Protein AF-A0A7V9ZIJ3-F1 (afdb_monomer_lite)

pLDDT: mean 75.06, std 16.09, range [41.12, 95.44]

Foldseek 3Di:
DDLVLLVLLLVLLVQLLVCCVPVNQPLDDVQQWDDCDPVNVVQAATHTPDPNNVCNQSLNSLVVSCVVVVHDPSSSVLNQCLLCVQDPDNHSRNCRDSPNGSVNSSVSSVSSSVVSVVVNVVVVVVVVVD

Sequence (130 aa):
MHRRTAERAIEVLINVEYDLQYNGRPRKRPSDWKRPSAANRAGDPVQPNSPAASSFNLPTLIARNTQKFGYGGVIRKAAADAILNQSWTPDLWELDTYECDTRNLRRYCRRAMKHLQKQLDNAELRSIAI

Radius of gyration: 15.73 Å; chains: 1; bounding box: 38×26×50 Å

Secondary structure (DSSP, 8-state):
--HHHHHHHHHHHHHHHHHHHHT------GGGB----SGGGGT----BSSHHHHTT-HHHHHHHHHHHTT--HHHHHHHHHHHHTTSSSS-TTGGGSTTS-HHHHHHHHHHHHHHHHHHHHHHHHHHH--

Structure (mmCIF, N/CA/C/O backbone):
data_AF-A0A7V9ZIJ3-F1
#
_entry.id   AF-A0A7V9ZIJ3-F1
#
loop_
_atom_site.group_PDB
_atom_site.id
_atom_site.type_symbol
_atom_site.label_atom_id
_atom_site.label_alt_id
_atom_site.label_comp_id
_atom_site.label_asym_id
_atom_site.label_entity_id
_atom_site.label_seq_id
_atom_site.pdbx_PDB_ins_code
_atom_site.Cartn_x
_atom_site.Cartn_y
_atom_site.Cartn_z
_atom_site.occupancy
_atom_site.B_iso_or_equiv
_atom_site.auth_seq_id
_atom_site.auth_comp_id
_atom_site.auth_asym_id
_atom_site.auth_atom_id
_atom_site.pdbx_PDB_model_num
ATOM 1 N N . MET A 1 1 ? -15.178 0.062 7.995 1.00 74.31 1 MET A N 1
ATOM 2 C CA . MET A 1 1 ? -13.980 -0.809 8.057 1.00 74.31 1 MET A CA 1
ATOM 3 C C . MET A 1 1 ? -13.703 -1.145 9.518 1.00 74.31 1 MET A C 1
ATOM 5 O O . MET A 1 1 ? -13.846 -0.257 10.345 1.00 74.31 1 MET A O 1
ATOM 9 N N . HIS A 1 2 ? -13.352 -2.395 9.846 1.00 85.19 2 HIS A N 1
ATOM 10 C CA . HIS A 1 2 ? -13.004 -2.784 11.222 1.00 85.19 2 HIS A CA 1
ATOM 11 C C . HIS A 1 2 ? -11.641 -2.223 11.648 1.00 85.19 2 HIS A C 1
ATOM 13 O O . HIS A 1 2 ? -10.715 -2.179 10.839 1.00 85.19 2 HIS A O 1
ATOM 19 N N . ARG A 1 3 ? -11.494 -1.888 12.938 1.00 87.44 3 ARG A N 1
ATOM 20 C CA . ARG A 1 3 ? -10.250 -1.378 13.546 1.00 87.44 3 ARG A CA 1
ATOM 21 C C . ARG A 1 3 ? -9.017 -2.214 13.171 1.00 87.44 3 ARG A C 1
ATOM 23 O O . ARG A 1 3 ? -8.086 -1.707 12.555 1.00 87.44 3 ARG A O 1
ATOM 30 N N . ARG A 1 4 ? -9.085 -3.528 13.414 1.00 90.12 4 ARG A N 1
ATOM 31 C CA . ARG A 1 4 ? -8.013 -4.494 13.105 1.00 90.12 4 ARG A CA 1
ATOM 32 C C . ARG A 1 4 ? -7.625 -4.512 11.622 1.00 90.12 4 ARG A C 1
ATOM 34 O O . ARG A 1 4 ? -6.485 -4.817 11.285 1.00 90.12 4 ARG A O 1
ATOM 41 N N . THR A 1 5 ? -8.566 -4.216 10.723 1.00 92.94 5 THR A N 1
ATOM 42 C CA . THR A 1 5 ? -8.290 -4.116 9.285 1.00 92.94 5 THR A CA 1
ATOM 43 C C . THR A 1 5 ? -7.456 -2.880 8.974 1.00 92.94 5 THR A C 1
ATOM 45 O O . THR A 1 5 ? -6.487 -2.986 8.230 1.00 92.94 5 THR A O 1
ATOM 48 N N . ALA A 1 6 ? -7.806 -1.733 9.560 1.00 91.25 6 ALA A N 1
ATOM 49 C CA . ALA A 1 6 ? -7.085 -0.483 9.355 1.00 91.25 6 ALA A CA 1
ATOM 50 C C . ALA A 1 6 ? -5.667 -0.535 9.949 1.00 91.25 6 ALA A C 1
ATOM 52 O O . ALA A 1 6 ? -4.720 -0.177 9.259 1.00 91.25 6 ALA A O 1
ATOM 53 N N . GLU A 1 7 ? -5.499 -1.065 11.165 1.00 93.69 7 GLU A N 1
ATOM 54 C CA . GLU A 1 7 ? -4.181 -1.232 11.806 1.00 93.69 7 GLU A CA 1
ATOM 55 C C . GLU A 1 7 ? -3.240 -2.100 10.958 1.00 93.69 7 GLU A C 1
ATOM 57 O O . GLU A 1 7 ? -2.117 -1.708 10.646 1.00 93.69 7 GLU A O 1
ATOM 62 N N . ARG A 1 8 ? -3.727 -3.256 10.494 1.00 95.06 8 ARG A N 1
ATOM 63 C CA . ARG A 1 8 ? -2.945 -4.156 9.633 1.00 95.06 8 ARG A CA 1
ATOM 64 C C . ARG A 1 8 ? -2.663 -3.559 8.258 1.00 95.06 8 ARG A C 1
ATOM 66 O O . ARG A 1 8 ? -1.605 -3.806 7.688 1.00 95.06 8 ARG A O 1
ATOM 73 N N . ALA A 1 9 ? -3.593 -2.777 7.709 1.00 94.19 9 ALA A N 1
ATOM 74 C CA . ALA A 1 9 ? -3.364 -2.061 6.459 1.00 94.19 9 ALA A CA 1
ATOM 75 C C . ALA A 1 9 ? -2.271 -0.992 6.623 1.00 94.19 9 ALA A C 1
ATOM 77 O O . ALA A 1 9 ? -1.418 -0.865 5.747 1.00 94.19 9 ALA A O 1
ATOM 78 N N . ILE A 1 10 ? -2.244 -0.275 7.753 1.00 95.44 10 ILE A N 1
ATOM 79 C CA . ILE A 1 10 ? -1.167 0.667 8.089 1.00 95.44 10 ILE A CA 1
ATOM 80 C C . ILE A 1 10 ? 0.175 -0.067 8.172 1.00 95.44 10 ILE A C 1
ATOM 82 O O . ILE A 1 10 ? 1.134 0.374 7.548 1.00 95.44 10 ILE A O 1
ATOM 86 N N . GLU A 1 11 ? 0.247 -1.206 8.861 1.00 95.44 11 GLU A N 1
ATOM 87 C CA . GLU A 1 11 ? 1.483 -1.994 8.969 1.00 95.44 11 GLU A CA 1
ATOM 88 C C . GLU A 1 11 ? 2.023 -2.433 7.597 1.00 95.44 11 GLU A C 1
ATOM 90 O O . GLU A 1 11 ? 3.222 -2.318 7.321 1.00 95.44 11 GLU A O 1
ATOM 95 N N . VAL A 1 12 ? 1.136 -2.863 6.693 1.00 95.12 12 VAL A N 1
ATOM 96 C CA . VAL A 1 12 ? 1.501 -3.157 5.300 1.00 95.12 12 VAL A CA 1
ATOM 97 C C . VAL A 1 12 ? 2.071 -1.913 4.616 1.00 95.12 12 VAL A C 1
ATOM 99 O O . VAL A 1 12 ? 3.123 -1.997 3.985 1.00 95.12 12 VAL A O 1
ATOM 102 N N . LEU A 1 13 ? 1.417 -0.756 4.752 1.00 94.12 13 LEU A N 1
ATOM 103 C CA . LEU A 1 13 ? 1.849 0.494 4.120 1.00 94.12 13 LEU A CA 1
ATOM 104 C C . LEU A 1 13 ? 3.179 1.023 4.677 1.00 94.12 13 LEU A C 1
ATOM 106 O O . LEU A 1 13 ? 3.965 1.572 3.905 1.00 94.12 13 LEU A O 1
ATOM 110 N N . ILE A 1 14 ? 3.463 0.817 5.968 1.00 94.38 14 ILE A N 1
ATOM 111 C CA . ILE A 1 14 ? 4.763 1.124 6.587 1.00 94.38 14 ILE A CA 1
ATOM 112 C C . ILE A 1 14 ? 5.865 0.309 5.908 1.00 94.38 14 ILE A C 1
ATOM 114 O O . ILE A 1 14 ? 6.877 0.865 5.487 1.00 94.38 14 ILE A O 1
ATOM 118 N N . ASN A 1 15 ? 5.657 -0.999 5.740 1.00 91.31 15 ASN A N 1
ATOM 119 C CA . ASN A 1 15 ? 6.657 -1.862 5.112 1.00 91.31 15 ASN A CA 1
ATO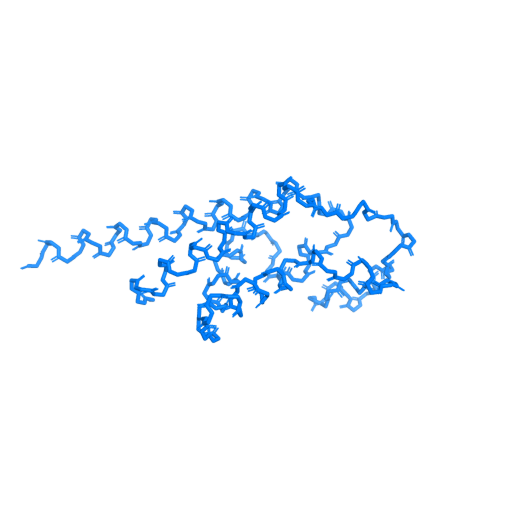M 120 C C . ASN A 1 15 ? 6.835 -1.559 3.620 1.00 91.31 15 ASN A C 1
ATOM 122 O O . ASN A 1 15 ? 7.954 -1.581 3.118 1.00 91.31 15 ASN A O 1
ATOM 126 N N . VAL A 1 16 ? 5.756 -1.208 2.916 1.00 90.19 16 VAL A N 1
ATOM 127 C CA . VAL A 1 16 ? 5.842 -0.743 1.525 1.00 90.19 16 VAL A CA 1
ATOM 128 C C . VAL A 1 16 ? 6.634 0.565 1.431 1.00 90.19 16 VAL A C 1
ATOM 130 O O . VAL A 1 16 ? 7.454 0.719 0.529 1.00 90.19 16 VAL A O 1
ATOM 133 N N . GLU A 1 17 ? 6.428 1.513 2.349 1.00 89.25 17 GLU A N 1
ATOM 134 C CA . GLU A 1 17 ? 7.194 2.766 2.386 1.00 89.25 17 GLU A CA 1
ATOM 135 C C . GLU A 1 17 ? 8.677 2.523 2.684 1.00 89.25 17 GLU A C 1
ATOM 137 O O . GLU A 1 17 ? 9.524 3.104 2.001 1.00 89.25 17 GLU A O 1
ATOM 142 N N . TYR A 1 18 ? 8.975 1.613 3.616 1.00 87.50 18 TYR A N 1
ATOM 143 C CA . TYR A 1 18 ? 10.330 1.156 3.915 1.00 87.50 18 TYR A CA 1
ATOM 144 C C . TYR A 1 18 ? 10.989 0.531 2.678 1.00 87.50 18 TYR A C 1
ATOM 146 O O . TYR A 1 18 ? 12.083 0.933 2.282 1.00 87.50 18 TYR A O 1
ATOM 154 N N . ASP A 1 19 ? 10.301 -0.393 2.006 1.00 83.31 19 ASP A N 1
ATOM 155 C CA . ASP A 1 19 ? 10.788 -1.021 0.778 1.00 83.31 19 ASP A CA 1
ATOM 156 C C . ASP A 1 19 ? 11.110 0.027 -0.295 1.00 83.31 19 ASP A C 1
ATOM 158 O O . ASP A 1 19 ? 12.188 0.004 -0.887 1.00 83.31 19 ASP A O 1
ATOM 162 N N . LEU A 1 20 ? 10.220 1.001 -0.497 1.00 80.69 20 LEU A N 1
ATOM 163 C CA . LEU A 1 20 ? 10.439 2.103 -1.435 1.00 80.69 20 LEU A CA 1
ATOM 164 C C . LEU A 1 20 ? 11.588 3.030 -1.009 1.00 80.69 20 LEU A C 1
ATOM 166 O O . LEU A 1 20 ? 12.225 3.636 -1.866 1.00 80.69 20 LEU A O 1
ATOM 170 N N . GLN A 1 21 ? 11.847 3.193 0.288 1.00 80.38 21 GLN A N 1
ATOM 171 C CA . GLN A 1 21 ? 12.927 4.039 0.792 1.00 80.38 21 GLN A CA 1
ATOM 172 C C . GLN A 1 21 ? 14.302 3.398 0.601 1.00 80.38 21 GLN A C 1
ATOM 174 O O . GLN A 1 21 ? 15.213 4.072 0.125 1.00 80.38 21 GLN A O 1
ATOM 179 N N . TYR A 1 22 ? 14.454 2.141 1.018 1.00 75.25 22 TYR A N 1
ATOM 180 C CA . TYR A 1 22 ? 15.764 1.499 1.152 1.00 75.25 22 TYR A CA 1
ATOM 181 C C . TYR A 1 22 ? 16.141 0.669 -0.065 1.00 75.25 22 TYR A C 1
ATOM 183 O O . TYR A 1 22 ? 17.290 0.690 -0.494 1.00 75.25 22 TYR A O 1
ATOM 191 N N . ASN A 1 23 ? 15.163 -0.013 -0.654 1.00 68.94 23 ASN A N 1
ATOM 192 C CA . ASN A 1 23 ? 15.378 -0.801 -1.862 1.00 68.94 23 ASN A CA 1
ATOM 193 C C . ASN A 1 23 ? 15.076 0.024 -3.122 1.00 68.94 23 ASN A C 1
ATOM 195 O O . ASN A 1 23 ? 15.436 -0.364 -4.234 1.00 68.94 23 ASN A O 1
ATOM 199 N N . GLY A 1 24 ? 14.460 1.198 -2.938 1.00 59.06 24 GLY A N 1
ATOM 200 C CA . GLY A 1 24 ? 14.137 2.111 -4.014 1.00 59.06 24 GLY A CA 1
ATOM 201 C C . GLY A 1 24 ? 13.157 1.497 -5.003 1.00 59.06 24 GLY A C 1
ATOM 202 O O . GLY A 1 24 ? 12.502 0.485 -4.769 1.00 59.06 24 GLY A O 1
ATOM 203 N N . ARG A 1 25 ? 13.086 2.133 -6.162 1.00 62.31 25 ARG A N 1
ATOM 204 C CA . ARG A 1 25 ? 12.587 1.514 -7.380 1.00 62.31 25 ARG A CA 1
ATOM 205 C C . ARG A 1 25 ? 13.772 1.486 -8.341 1.00 62.31 25 ARG A C 1
ATOM 207 O O . ARG A 1 25 ? 14.484 2.495 -8.388 1.00 62.31 25 ARG A O 1
ATOM 214 N N . PRO A 1 26 ? 14.014 0.406 -9.104 1.00 55.25 26 PRO A N 1
ATOM 215 C CA . PRO A 1 26 ? 14.980 0.467 -10.193 1.00 55.25 26 PRO A CA 1
ATOM 216 C C . PRO A 1 26 ? 14.643 1.690 -11.052 1.00 55.25 26 PRO A C 1
ATOM 218 O O . PRO A 1 26 ? 13.464 1.904 -11.355 1.00 55.25 26 PRO A O 1
ATOM 221 N N . ARG A 1 27 ? 15.636 2.533 -11.388 1.00 50.41 27 ARG A N 1
ATOM 222 C CA . ARG A 1 27 ? 15.414 3.698 -12.264 1.00 50.41 27 ARG A CA 1
ATOM 223 C C . ARG A 1 27 ? 14.679 3.205 -13.503 1.00 50.41 27 ARG A C 1
ATOM 225 O O . ARG A 1 27 ? 15.240 2.434 -14.273 1.00 50.41 27 ARG A O 1
ATOM 232 N N . LYS A 1 28 ? 13.436 3.647 -13.682 1.00 53.22 28 LYS A N 1
ATOM 233 C CA . LYS A 1 28 ? 12.642 3.290 -14.848 1.00 53.22 28 LYS A CA 1
ATOM 234 C C . LYS A 1 28 ? 13.234 3.984 -16.060 1.00 53.22 28 LYS A C 1
ATOM 236 O O . LYS A 1 28 ? 12.973 5.163 -16.288 1.00 53.22 28 LYS A O 1
ATOM 241 N N . ARG A 1 29 ? 14.066 3.284 -16.824 1.00 53.16 29 ARG A N 1
ATOM 242 C CA . ARG A 1 29 ? 14.425 3.770 -18.153 1.00 53.16 29 ARG A CA 1
ATOM 243 C C . ARG A 1 29 ? 13.212 3.553 -19.052 1.00 53.16 29 ARG A C 1
ATOM 245 O O . ARG A 1 29 ? 12.560 2.517 -18.919 1.00 53.16 29 ARG A O 1
ATOM 252 N N . PRO A 1 30 ? 12.911 4.463 -19.989 1.00 58.91 30 PRO A N 1
ATOM 253 C CA . PRO A 1 30 ? 11.845 4.242 -20.964 1.00 58.91 30 PRO A CA 1
ATOM 254 C C . PRO A 1 30 ? 11.970 2.909 -21.726 1.00 58.91 30 PRO A C 1
ATOM 256 O O . PRO A 1 30 ? 10.973 2.390 -22.205 1.00 58.91 30 PRO A O 1
ATOM 259 N N . SER A 1 31 ? 13.178 2.338 -21.815 1.00 63.12 31 SER A N 1
ATOM 260 C CA . SER A 1 31 ? 13.457 1.021 -22.402 1.00 63.12 31 SER A CA 1
ATOM 261 C C . SER A 1 31 ? 13.002 -0.170 -21.557 1.00 63.12 31 SER A C 1
ATOM 263 O O . SER A 1 31 ? 12.785 -1.247 -22.102 1.00 63.12 31 SER A O 1
ATOM 265 N N . ASP A 1 32 ? 12.856 -0.007 -20.242 1.00 59.97 32 ASP A N 1
ATOM 266 C CA . ASP A 1 32 ? 12.585 -1.113 -19.311 1.00 59.97 32 ASP A CA 1
ATOM 267 C C . ASP A 1 32 ? 11.079 -1.326 -19.093 1.00 59.97 32 ASP A C 1
ATOM 269 O O . ASP A 1 32 ? 10.670 -2.242 -18.380 1.00 59.97 32 ASP A O 1
ATOM 273 N N . TRP A 1 33 ? 10.248 -0.482 -19.711 1.00 58.47 33 TRP A N 1
ATOM 274 C CA . TRP A 1 33 ? 8.797 -0.434 -19.557 1.00 58.47 33 TRP A CA 1
ATOM 275 C C . TRP A 1 33 ? 8.148 -0.295 -20.930 1.00 58.47 33 TRP A C 1
ATOM 277 O O . TRP A 1 33 ? 8.630 0.457 -21.779 1.00 58.47 33 TRP A O 1
ATOM 287 N N . LYS A 1 34 ? 7.050 -1.013 -21.174 1.00 60.62 34 LYS A N 1
ATOM 288 C CA . LYS A 1 34 ? 6.267 -0.811 -22.396 1.00 60.62 34 LYS A CA 1
ATOM 289 C C . LYS A 1 34 ? 5.805 0.644 -22.428 1.00 60.62 34 LYS A C 1
ATOM 291 O O . LYS A 1 34 ? 5.437 1.204 -21.398 1.00 60.62 34 LYS A O 1
ATOM 296 N N . ARG A 1 35 ? 5.828 1.288 -23.597 1.00 57.50 35 ARG A N 1
ATOM 297 C CA . ARG A 1 35 ? 5.233 2.626 -23.710 1.00 57.50 35 ARG A CA 1
ATOM 298 C C . ARG A 1 35 ? 3.757 2.545 -23.303 1.00 57.50 35 ARG A C 1
ATOM 300 O O . ARG A 1 35 ? 3.113 1.556 -23.661 1.00 57.50 35 ARG A O 1
ATOM 307 N N . PRO A 1 36 ? 3.216 3.549 -22.588 1.00 54.47 36 PRO A N 1
ATOM 308 C CA . PRO A 1 36 ? 1.791 3.595 -22.293 1.00 54.47 36 PRO A CA 1
ATOM 309 C C . PRO A 1 36 ? 1.019 3.524 -23.612 1.00 54.47 36 PRO A C 1
ATOM 311 O O . PRO A 1 36 ? 1.132 4.419 -24.451 1.00 54.47 36 PRO A O 1
ATOM 314 N N . SER A 1 37 ? 0.300 2.426 -23.836 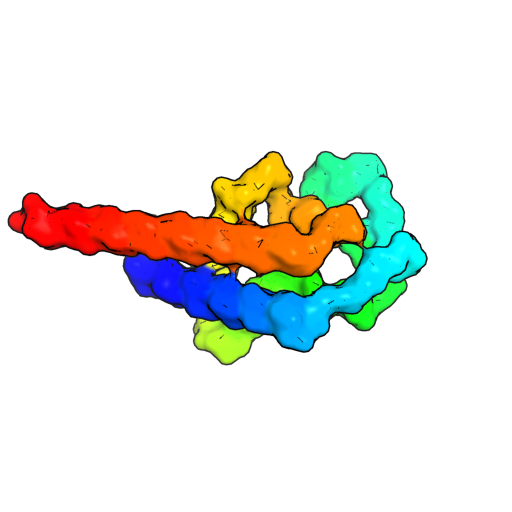1.00 53.59 37 SER A N 1
ATOM 315 C CA . SER A 1 37 ? -0.596 2.313 -24.983 1.00 53.59 37 SER A CA 1
ATOM 316 C C . SER A 1 37 ? -1.862 3.139 -24.725 1.00 53.59 37 SER A C 1
ATOM 318 O O . SER A 1 37 ? -2.132 3.524 -23.586 1.00 53.59 37 SER A O 1
ATOM 320 N N . ALA A 1 38 ? -2.670 3.405 -25.754 1.00 51.66 38 ALA A N 1
ATOM 321 C CA . ALA A 1 38 ? -3.980 4.030 -25.552 1.00 51.66 38 ALA A CA 1
ATOM 322 C C . ALA A 1 38 ? -4.883 3.203 -24.609 1.00 51.66 38 ALA A C 1
ATOM 324 O O . ALA A 1 38 ? -5.693 3.788 -23.900 1.00 51.66 38 ALA A O 1
ATOM 325 N N . ALA A 1 39 ? -4.683 1.879 -24.530 1.00 45.62 39 ALA A N 1
ATOM 326 C CA . ALA A 1 39 ? -5.360 1.003 -23.571 1.00 45.62 39 ALA A CA 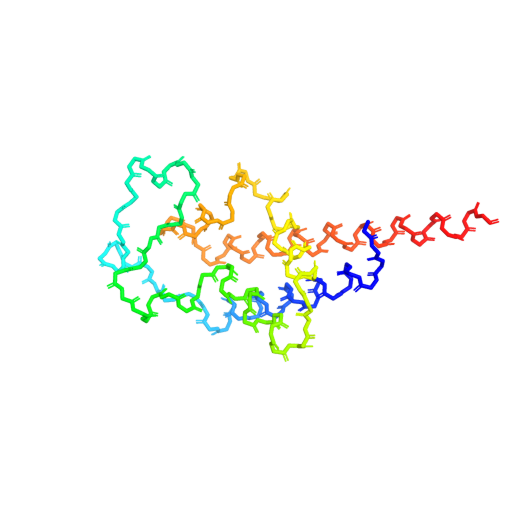1
ATOM 327 C C . ALA A 1 39 ? -4.838 1.180 -22.130 1.00 45.62 39 ALA A C 1
ATOM 329 O O . ALA A 1 39 ? -5.614 1.130 -21.186 1.00 45.62 39 ALA A O 1
ATOM 330 N N . ASN A 1 40 ? -3.558 1.524 -21.942 1.00 51.28 40 ASN A N 1
ATOM 331 C CA . ASN A 1 40 ? -2.994 1.823 -20.616 1.00 51.28 40 ASN A CA 1
ATOM 332 C C . ASN A 1 40 ? -3.489 3.164 -20.038 1.00 51.28 40 ASN A C 1
ATOM 334 O O . ASN A 1 40 ? -3.193 3.475 -18.891 1.00 51.28 40 ASN A O 1
ATOM 338 N N . ARG A 1 41 ? -4.203 3.982 -20.828 1.00 47.59 41 ARG A N 1
ATOM 339 C CA . ARG A 1 41 ? -4.930 5.165 -20.327 1.00 47.59 41 ARG A CA 1
ATOM 340 C C . ARG A 1 41 ? -6.298 4.811 -19.733 1.00 47.59 41 ARG A C 1
ATOM 342 O O . ARG A 1 41 ? -6.990 5.705 -19.265 1.00 47.59 41 ARG A O 1
ATOM 349 N N . ALA A 1 42 ? -6.704 3.545 -19.819 1.00 43.06 42 ALA A N 1
ATOM 350 C CA . ALA A 1 42 ? -7.962 3.030 -19.291 1.00 43.06 42 ALA A CA 1
ATOM 351 C C . ALA A 1 42 ? -7.762 2.223 -17.990 1.00 43.06 42 ALA A C 1
ATOM 353 O O . ALA A 1 42 ? -8.569 1.346 -17.697 1.00 43.06 42 ALA A O 1
ATOM 354 N N . GLY A 1 43 ? -6.693 2.497 -17.230 1.00 41.12 43 GLY A N 1
ATOM 355 C CA . GLY A 1 43 ? -6.395 1.829 -15.957 1.00 41.12 43 GLY A CA 1
ATOM 356 C C . GLY A 1 43 ? -5.393 0.669 -16.022 1.00 41.12 43 GLY A C 1
ATOM 357 O O . GLY A 1 43 ? -4.868 0.254 -14.992 1.00 41.12 43 GLY A O 1
ATOM 358 N N . ASP A 1 44 ? -5.037 0.152 -17.203 1.00 44.72 44 ASP A N 1
ATOM 359 C CA . ASP A 1 44 ? -4.102 -0.980 -17.264 1.00 44.72 44 ASP A CA 1
ATOM 360 C C . ASP A 1 44 ? -2.658 -0.576 -16.885 1.00 44.72 44 ASP A C 1
ATOM 362 O O . ASP A 1 44 ? -2.094 0.359 -17.473 1.00 44.72 44 ASP A O 1
ATOM 366 N N . PRO A 1 45 ? -1.994 -1.302 -15.956 1.00 49.72 45 PRO A N 1
ATOM 367 C CA . PRO A 1 45 ? -0.643 -0.970 -15.523 1.00 49.72 45 PRO A CA 1
ATOM 368 C C . PRO A 1 45 ? 0.332 -1.018 -16.690 1.00 49.72 45 PRO A C 1
ATOM 370 O O . PRO A 1 45 ? 0.350 -1.961 -17.488 1.00 49.72 45 PRO A O 1
ATOM 373 N N . VAL A 1 46 ? 1.231 -0.033 -16.744 1.00 56.00 46 VAL A N 1
ATOM 374 C CA . VAL A 1 46 ? 2.357 -0.078 -17.675 1.00 56.00 46 VAL A CA 1
ATOM 375 C C . VAL A 1 46 ? 3.197 -1.317 -17.374 1.00 56.00 46 VAL A C 1
ATOM 377 O O . VAL A 1 46 ? 3.867 -1.401 -16.344 1.00 56.00 46 VAL A O 1
ATOM 380 N N . GLN A 1 47 ? 3.153 -2.292 -18.282 1.00 58.19 47 GLN A N 1
ATOM 381 C CA . GLN A 1 47 ? 3.890 -3.532 -18.102 1.00 58.19 47 GLN A CA 1
ATOM 382 C C . GLN A 1 47 ? 5.400 -3.288 -18.240 1.00 58.19 47 GLN A C 1
ATOM 384 O O . GLN A 1 47 ? 5.829 -2.580 -19.156 1.00 58.19 47 GLN A O 1
ATOM 389 N N . PRO A 1 48 ? 6.224 -3.893 -17.376 1.00 60.03 48 PRO A N 1
ATOM 390 C CA . PRO A 1 48 ? 7.666 -3.894 -17.559 1.00 60.03 48 PRO A CA 1
ATOM 391 C C . PRO A 1 48 ? 8.062 -4.726 -18.791 1.00 60.03 48 PRO A C 1
ATOM 393 O O . PRO A 1 48 ? 7.390 -5.695 -19.144 1.00 60.03 48 PRO A O 1
ATOM 396 N N . ASN A 1 49 ? 9.182 -4.375 -19.424 1.00 61.94 49 ASN A N 1
ATOM 397 C CA . ASN A 1 49 ? 9.798 -5.164 -20.499 1.00 61.94 49 ASN A CA 1
ATOM 398 C C . ASN A 1 49 ? 10.665 -6.317 -19.958 1.00 61.94 49 ASN A C 1
ATOM 400 O O . ASN A 1 49 ? 11.097 -7.162 -20.738 1.00 61.94 49 ASN A O 1
ATOM 404 N N . SER A 1 50 ? 10.929 -6.373 -18.643 1.00 58.50 50 SER A N 1
ATOM 405 C CA . SER A 1 50 ? 11.692 -7.456 -18.008 1.00 58.50 50 SER A CA 1
ATOM 406 C C . SER A 1 50 ? 11.196 -7.800 -16.589 1.00 58.50 50 SER A C 1
ATOM 408 O O . SER A 1 50 ? 10.676 -6.929 -15.885 1.00 58.50 50 SER A O 1
ATOM 410 N N . PRO A 1 51 ? 11.398 -9.045 -16.109 1.00 59.22 51 PRO A N 1
ATOM 411 C CA . PRO A 1 51 ? 11.033 -9.455 -14.747 1.00 59.22 51 PRO A CA 1
ATOM 412 C C . PRO A 1 51 ? 11.744 -8.651 -13.647 1.00 59.22 51 PRO A C 1
ATOM 414 O O . PRO A 1 51 ? 11.166 -8.380 -12.598 1.00 59.22 51 PRO A O 1
ATOM 417 N N . ALA A 1 52 ? 12.979 -8.203 -13.897 1.00 54.94 52 ALA A N 1
ATOM 418 C CA . ALA A 1 52 ? 13.754 -7.399 -12.949 1.00 54.94 52 ALA A CA 1
ATOM 419 C C . ALA A 1 52 ? 13.118 -6.022 -12.673 1.00 54.94 52 ALA A C 1
ATOM 421 O O . ALA A 1 52 ? 13.280 -5.472 -11.584 1.00 54.94 52 ALA A O 1
ATOM 422 N N . ALA A 1 53 ? 12.355 -5.484 -13.629 1.00 53.62 53 ALA A N 1
ATOM 423 C CA . ALA A 1 53 ? 11.609 -4.239 -13.470 1.00 53.62 53 ALA A CA 1
ATOM 424 C C . ALA A 1 53 ? 10.246 -4.432 -12.762 1.00 53.62 53 ALA A C 1
ATOM 426 O O . ALA A 1 53 ? 9.678 -3.459 -12.261 1.00 53.62 53 ALA A O 1
ATOM 427 N N . SER A 1 54 ? 9.726 -5.666 -12.660 1.00 53.28 54 SER A N 1
ATOM 428 C CA . SER A 1 54 ? 8.385 -5.955 -12.115 1.00 53.28 54 SER A CA 1
ATOM 429 C C . SER A 1 54 ? 8.308 -6.005 -10.582 1.00 53.28 54 SER A C 1
ATOM 431 O O . SER A 1 54 ? 7.211 -5.965 -10.029 1.00 53.28 54 SER A O 1
ATOM 433 N N . SER A 1 55 ? 9.438 -6.086 -9.877 1.00 56.75 55 SER A N 1
ATOM 434 C CA . SER A 1 55 ? 9.481 -6.394 -8.437 1.00 56.75 55 SER A CA 1
ATOM 435 C C . SER A 1 55 ? 9.185 -5.212 -7.501 1.00 56.75 55 SER A C 1
ATOM 437 O O . SER A 1 55 ? 8.957 -5.424 -6.310 1.00 56.75 55 SER A O 1
ATOM 439 N N . PHE A 1 56 ? 9.140 -3.980 -8.021 1.00 60.69 56 PHE A N 1
ATOM 440 C CA . PHE A 1 56 ? 8.968 -2.744 -7.236 1.00 60.69 56 PHE A CA 1
ATOM 441 C C . PHE A 1 56 ? 7.774 -1.902 -7.687 1.00 60.69 56 PHE A C 1
ATOM 443 O O . PHE A 1 56 ? 7.833 -0.675 -7.750 1.00 60.69 56 PHE A O 1
ATOM 450 N N . ASN A 1 57 ? 6.696 -2.568 -8.076 1.00 72.44 57 ASN A N 1
ATOM 451 C CA . ASN A 1 57 ? 5.430 -1.932 -8.409 1.00 72.44 57 ASN A CA 1
ATOM 452 C C . ASN A 1 57 ? 4.527 -1.945 -7.144 1.00 72.44 57 ASN A C 1
ATOM 454 O O . ASN A 1 57 ? 4.624 -2.867 -6.328 1.00 72.44 57 ASN A O 1
ATOM 458 N N . LEU A 1 58 ? 3.745 -0.886 -6.901 1.00 78.69 58 LEU A N 1
ATOM 459 C CA . LEU A 1 58 ? 3.004 -0.665 -5.646 1.00 78.69 58 LEU A CA 1
ATOM 460 C C . LEU A 1 58 ? 2.122 -1.871 -5.284 1.00 78.69 58 LEU A C 1
ATOM 462 O O . LEU A 1 58 ? 2.206 -2.354 -4.151 1.00 78.69 58 LEU A O 1
ATOM 466 N N . PRO A 1 59 ? 1.333 -2.427 -6.218 1.00 81.75 59 PRO A N 1
ATOM 467 C CA . PRO A 1 59 ? 0.475 -3.562 -5.896 1.00 81.75 59 PRO A CA 1
ATOM 468 C C . PRO A 1 59 ? 1.246 -4.844 -5.613 1.00 81.75 59 PRO A C 1
ATOM 470 O O . PRO A 1 59 ? 0.835 -5.601 -4.739 1.00 81.75 59 PRO A O 1
ATOM 473 N N . THR A 1 60 ? 2.386 -5.073 -6.271 1.00 80.19 60 THR A N 1
ATOM 474 C CA . THR A 1 60 ? 3.278 -6.202 -5.963 1.00 80.19 60 THR A CA 1
ATOM 475 C C . THR A 1 60 ? 3.904 -6.031 -4.585 1.00 80.19 60 THR A C 1
ATOM 477 O O . THR A 1 60 ? 3.981 -6.998 -3.834 1.00 80.19 60 THR A O 1
ATOM 480 N N . LEU A 1 61 ? 4.291 -4.812 -4.199 1.00 84.62 61 LEU A N 1
ATOM 481 C CA . LEU A 1 61 ? 4.825 -4.534 -2.863 1.00 84.62 61 LEU A CA 1
ATOM 482 C C . LEU A 1 61 ? 3.765 -4.746 -1.774 1.00 84.62 61 LEU A C 1
ATOM 484 O O . LEU A 1 61 ? 4.053 -5.384 -0.762 1.00 84.62 61 LEU A O 1
ATOM 488 N N . ILE A 1 62 ? 2.532 -4.280 -1.989 1.00 89.50 62 ILE A N 1
ATOM 489 C CA . ILE A 1 62 ? 1.402 -4.533 -1.080 1.00 89.50 62 ILE A CA 1
ATOM 490 C C . ILE A 1 62 ? 1.105 -6.036 -1.033 1.00 89.50 62 ILE A C 1
ATOM 492 O O . ILE A 1 62 ? 0.914 -6.610 0.041 1.00 89.50 62 ILE A O 1
ATOM 496 N N . ALA A 1 63 ? 1.100 -6.702 -2.187 1.00 89.06 63 ALA A N 1
ATOM 497 C CA . ALA A 1 63 ? 0.844 -8.128 -2.304 1.00 89.06 63 ALA A CA 1
ATOM 498 C C . ALA A 1 63 ? 1.881 -8.979 -1.567 1.00 89.06 63 ALA A C 1
ATOM 500 O O . ALA A 1 63 ? 1.513 -9.882 -0.814 1.00 89.06 63 ALA A O 1
ATOM 501 N N . ARG A 1 64 ? 3.158 -8.648 -1.745 1.00 87.38 64 ARG A N 1
ATOM 502 C CA . ARG A 1 64 ? 4.291 -9.293 -1.090 1.00 87.38 64 ARG A CA 1
ATOM 503 C C . ARG A 1 64 ? 4.259 -9.074 0.415 1.00 87.38 64 ARG A C 1
ATOM 505 O O . ARG A 1 64 ? 4.402 -10.032 1.165 1.00 87.38 64 ARG A O 1
ATOM 512 N N . ASN A 1 65 ? 4.043 -7.838 0.866 1.00 90.06 65 ASN A N 1
ATOM 513 C CA . ASN A 1 65 ? 4.011 -7.533 2.296 1.00 90.06 65 ASN A CA 1
ATOM 514 C C . ASN A 1 65 ? 2.799 -8.171 2.985 1.00 90.06 65 ASN A C 1
ATOM 516 O O . ASN A 1 65 ? 2.944 -8.759 4.048 1.00 90.06 65 ASN A O 1
ATOM 520 N N . THR A 1 66 ? 1.624 -8.174 2.352 1.00 92.69 66 THR A N 1
ATOM 521 C CA . THR A 1 66 ? 0.454 -8.897 2.890 1.00 92.69 66 THR A CA 1
ATOM 522 C C . THR A 1 66 ? 0.710 -10.395 3.029 1.00 92.69 66 THR A C 1
ATOM 524 O O . THR A 1 66 ? 0.385 -10.963 4.067 1.00 92.69 66 THR A O 1
ATOM 527 N N . GLN A 1 67 ? 1.359 -11.021 2.044 1.00 91.31 67 GLN A N 1
ATOM 528 C CA . GLN A 1 67 ? 1.750 -12.428 2.125 1.00 91.31 67 GLN A CA 1
ATOM 529 C C . GLN A 1 67 ? 2.796 -12.680 3.222 1.00 91.31 67 GLN A C 1
ATOM 531 O O . GLN A 1 67 ? 2.642 -13.624 3.992 1.00 91.31 67 GLN A O 1
ATOM 536 N N . LYS A 1 68 ? 3.815 -11.816 3.338 1.00 89.06 68 LYS A N 1
ATOM 537 C CA . LYS A 1 68 ? 4.862 -11.891 4.373 1.00 89.06 68 LYS A CA 1
ATOM 538 C C . LYS A 1 68 ? 4.280 -11.899 5.791 1.00 89.06 68 LYS A C 1
ATOM 540 O O . LYS A 1 68 ? 4.773 -12.637 6.635 1.00 89.06 68 LYS A O 1
ATOM 545 N N . PHE A 1 69 ? 3.233 -11.112 6.043 1.00 89.44 69 PHE A N 1
ATOM 546 C CA . PHE A 1 69 ? 2.564 -11.039 7.349 1.00 89.44 69 PHE A CA 1
ATOM 547 C C . PHE A 1 69 ? 1.426 -12.057 7.536 1.00 89.44 69 PHE A C 1
ATOM 549 O O . PHE A 1 69 ? 0.769 -12.060 8.575 1.00 89.44 69 PHE A O 1
ATOM 556 N N . GLY A 1 70 ? 1.150 -12.914 6.546 1.00 91.56 70 GLY A N 1
ATOM 557 C CA . GLY A 1 70 ? 0.031 -13.862 6.609 1.00 91.56 70 GLY A CA 1
ATOM 558 C C . GLY A 1 70 ? -1.346 -13.185 6.600 1.00 91.56 70 GLY A C 1
ATOM 559 O O . GLY A 1 70 ? -2.311 -13.705 7.159 1.00 91.56 70 GLY A O 1
ATOM 560 N N . TYR A 1 71 ? -1.456 -11.999 5.999 1.00 91.88 71 TYR A N 1
ATOM 561 C CA . TYR A 1 71 ? -2.702 -11.241 5.929 1.00 91.88 71 TYR A CA 1
ATOM 562 C C . TYR A 1 71 ? -3.552 -11.643 4.723 1.00 91.88 71 TYR A C 1
ATOM 564 O O . TYR A 1 71 ? -3.070 -11.754 3.598 1.00 91.88 71 TYR A O 1
ATOM 572 N N . GLY A 1 72 ? -4.855 -11.824 4.962 1.00 88.31 72 GLY A N 1
ATOM 573 C CA . GLY A 1 72 ? -5.828 -12.164 3.923 1.00 88.31 72 GLY A CA 1
ATOM 574 C C . GLY A 1 72 ? -6.149 -11.002 2.973 1.00 88.31 72 GLY A C 1
ATOM 575 O O . GLY A 1 72 ? -5.812 -9.841 3.224 1.00 88.31 72 GLY A O 1
ATOM 576 N N . GLY A 1 73 ? -6.880 -11.310 1.896 1.00 89.31 73 GLY A N 1
ATOM 577 C CA . GLY A 1 73 ? -7.205 -10.362 0.820 1.00 89.31 73 GLY A CA 1
ATOM 578 C C . GLY A 1 73 ? -7.914 -9.078 1.271 1.00 89.31 73 GLY A C 1
ATOM 579 O O . GLY A 1 73 ? -7.735 -8.035 0.650 1.00 89.31 73 GLY A O 1
ATOM 580 N N . VAL A 1 74 ? -8.643 -9.113 2.391 1.00 92.81 74 VAL A N 1
ATOM 581 C CA . VAL A 1 74 ? -9.301 -7.929 2.974 1.00 92.81 74 VAL A CA 1
ATOM 582 C C . VAL A 1 74 ? -8.290 -6.850 3.376 1.00 92.81 74 VAL A C 1
ATOM 584 O O . VAL A 1 74 ? -8.520 -5.675 3.106 1.00 92.81 74 VAL A O 1
ATOM 587 N N . ILE A 1 75 ? -7.155 -7.228 3.980 1.00 93.69 75 ILE A N 1
ATOM 588 C CA . ILE A 1 75 ? -6.109 -6.268 4.375 1.00 93.69 75 ILE A CA 1
ATOM 589 C C . ILE A 1 75 ? -5.409 -5.708 3.137 1.00 93.69 75 ILE A C 1
ATOM 591 O O . ILE A 1 75 ? -5.171 -4.505 3.056 1.00 93.69 75 ILE A O 1
ATOM 595 N N . ARG A 1 76 ? -5.127 -6.571 2.150 1.00 91.94 76 ARG A N 1
ATOM 596 C CA . ARG A 1 76 ? -4.553 -6.160 0.861 1.00 91.94 76 ARG A CA 1
ATOM 597 C C . ARG A 1 76 ? -5.419 -5.105 0.185 1.00 91.94 76 ARG A C 1
ATOM 599 O O . ARG A 1 76 ? -4.901 -4.066 -0.213 1.00 91.94 76 ARG A O 1
ATOM 606 N N . LYS A 1 77 ? -6.724 -5.368 0.090 1.00 90.12 77 LYS A N 1
ATOM 607 C CA . LYS A 1 77 ? -7.685 -4.440 -0.501 1.00 90.12 77 LYS A CA 1
ATOM 608 C C . LYS A 1 77 ? -7.737 -3.128 0.281 1.00 90.12 77 LYS A C 1
ATOM 610 O O . LYS A 1 77 ? -7.603 -2.074 -0.317 1.00 90.12 77 LYS A O 1
ATOM 615 N N . ALA A 1 78 ? -7.836 -3.187 1.610 1.00 91.38 78 ALA A N 1
ATOM 616 C CA . ALA A 1 78 ? -7.870 -1.985 2.443 1.00 91.38 78 ALA A CA 1
ATOM 617 C C . ALA A 1 78 ? -6.621 -1.102 2.265 1.00 91.38 78 ALA A C 1
ATOM 619 O O . ALA A 1 78 ? -6.744 0.117 2.170 1.00 91.38 78 ALA A O 1
ATOM 620 N N . ALA A 1 79 ? -5.428 -1.701 2.178 1.00 91.25 79 ALA A N 1
ATOM 621 C CA . ALA A 1 79 ? -4.193 -0.964 1.910 1.00 91.25 79 ALA A CA 1
ATOM 622 C C . ALA A 1 79 ? -4.188 -0.328 0.505 1.00 91.25 79 ALA A C 1
ATOM 624 O O . ALA A 1 79 ? -3.800 0.831 0.366 1.00 91.25 79 ALA A O 1
ATOM 625 N N . ALA A 1 80 ? -4.646 -1.057 -0.518 1.00 89.12 80 ALA A N 1
ATOM 626 C CA . ALA A 1 80 ? -4.750 -0.556 -1.890 1.00 89.12 80 ALA A CA 1
ATOM 627 C C . ALA A 1 80 ? -5.760 0.600 -2.014 1.00 89.12 80 ALA A C 1
ATOM 629 O O . ALA A 1 80 ? -5.401 1.677 -2.488 1.00 89.12 80 ALA A O 1
ATOM 630 N N . ASP A 1 81 ? -6.981 0.415 -1.506 1.00 88.94 81 ASP A N 1
ATOM 631 C CA . ASP A 1 81 ? -8.048 1.424 -1.510 1.00 88.94 81 ASP A CA 1
ATOM 632 C C . ASP A 1 81 ? -7.611 2.694 -0.762 1.00 88.94 81 ASP A C 1
ATOM 634 O O . ASP A 1 81 ? -7.897 3.818 -1.179 1.00 88.94 81 ASP A O 1
ATOM 638 N N . ALA A 1 82 ? -6.873 2.539 0.342 1.00 89.81 82 ALA A N 1
ATOM 639 C CA . ALA A 1 82 ? -6.356 3.673 1.096 1.00 89.81 82 ALA A CA 1
ATOM 640 C C . ALA A 1 82 ? -5.368 4.515 0.284 1.00 89.81 82 ALA A C 1
ATOM 642 O O . ALA A 1 82 ? -5.388 5.731 0.432 1.00 89.81 82 ALA A O 1
ATOM 643 N N . ILE A 1 83 ? -4.528 3.907 -0.562 1.00 87.75 83 ILE A N 1
ATOM 644 C CA . ILE A 1 83 ? -3.634 4.644 -1.468 1.00 87.75 83 ILE A CA 1
ATOM 645 C C . ILE A 1 83 ? -4.432 5.330 -2.573 1.00 87.75 83 ILE A C 1
ATOM 647 O O . ILE A 1 83 ? -4.211 6.516 -2.816 1.00 87.75 83 ILE A O 1
ATOM 651 N N . LEU A 1 84 ? -5.365 4.606 -3.194 1.00 83.69 84 LEU A N 1
ATOM 652 C CA . LEU A 1 84 ? -6.209 5.101 -4.284 1.00 83.69 84 LEU A CA 1
ATOM 653 C C . LEU A 1 84 ? -6.977 6.365 -3.907 1.00 83.69 84 LEU A C 1
ATOM 655 O O . LEU A 1 84 ? -7.008 7.338 -4.650 1.00 83.69 84 LEU A O 1
ATOM 659 N N . ASN A 1 85 ? -7.513 6.401 -2.690 1.00 84.38 85 ASN A N 1
ATOM 660 C CA . ASN A 1 85 ? -8.218 7.575 -2.181 1.00 84.38 85 ASN A CA 1
ATOM 661 C C . ASN A 1 85 ? -7.312 8.808 -1.982 1.00 84.38 85 ASN A C 1
ATOM 663 O O . ASN A 1 85 ? -7.813 9.891 -1.687 1.00 84.38 85 ASN A O 1
ATOM 667 N N . GLN A 1 86 ? -5.985 8.662 -2.070 1.00 82.38 86 GLN A N 1
ATOM 668 C CA . GLN A 1 86 ? -5.017 9.760 -1.932 1.00 82.38 86 GLN A CA 1
ATOM 669 C C . GLN A 1 86 ? -4.364 10.159 -3.255 1.00 82.38 86 GLN A C 1
ATOM 671 O O . GLN A 1 86 ? -3.618 11.151 -3.289 1.00 82.38 86 GLN A O 1
ATOM 676 N N . SER A 1 87 ? -4.587 9.385 -4.315 1.00 69.31 87 SER A N 1
ATOM 677 C CA . SER A 1 87 ? -4.138 9.704 -5.659 1.00 69.31 87 SER A CA 1
ATOM 678 C C . SER A 1 87 ? -5.190 10.494 -6.422 1.00 69.31 87 SER A C 1
ATOM 680 O O . SER A 1 87 ? -6.382 10.434 -6.152 1.00 69.31 87 SER A O 1
ATOM 682 N N . TRP A 1 88 ? -4.711 11.293 -7.371 1.00 67.06 88 TRP A N 1
ATOM 683 C CA . TRP A 1 88 ? -5.562 11.965 -8.353 1.00 67.06 88 TRP A CA 1
ATOM 684 C C . TRP A 1 88 ? -5.916 11.019 -9.509 1.00 67.06 88 TRP A C 1
ATOM 686 O O . TRP A 1 88 ? -6.909 11.235 -10.193 1.00 67.06 88 TRP A O 1
ATOM 696 N N . THR A 1 89 ? -5.117 9.965 -9.700 1.00 62.16 89 THR A N 1
ATOM 697 C CA . THR A 1 89 ? -5.425 8.833 -10.569 1.00 62.16 89 THR A CA 1
ATOM 698 C C . THR A 1 89 ? -6.276 7.828 -9.788 1.00 62.16 89 THR A C 1
ATOM 700 O O . THR A 1 89 ? -5.843 7.377 -8.721 1.00 62.16 89 THR A O 1
ATOM 703 N N . PRO A 1 90 ? -7.473 7.471 -10.277 1.00 58.72 90 PRO A N 1
ATOM 704 C CA . PRO A 1 90 ? -8.342 6.505 -9.611 1.00 58.72 90 PRO A CA 1
ATOM 705 C C . PRO A 1 90 ? -7.795 5.073 -9.679 1.00 58.72 90 PRO A C 1
ATOM 707 O O . PRO A 1 90 ? -8.317 4.207 -8.982 1.00 58.72 90 PRO A O 1
ATOM 710 N N . ASP A 1 91 ? -6.744 4.831 -10.473 1.00 63.59 91 ASP A N 1
ATOM 711 C CA . ASP A 1 91 ? -6.111 3.527 -10.596 1.00 63.59 91 ASP A CA 1
ATOM 712 C C . ASP A 1 91 ? -4.693 3.476 -9.983 1.00 63.59 91 ASP A C 1
ATOM 714 O O . ASP A 1 91 ? -3.812 4.300 -10.249 1.00 63.59 91 ASP A O 1
ATOM 718 N N . LEU A 1 92 ? -4.466 2.459 -9.150 1.00 62.75 92 LEU A N 1
ATOM 719 C CA . LEU A 1 92 ? -3.217 2.163 -8.449 1.00 62.75 92 LEU A CA 1
ATOM 720 C C . LEU A 1 92 ? -2.158 1.702 -9.455 1.00 62.75 92 LEU A C 1
ATOM 722 O O . LEU A 1 92 ? -0.959 1.851 -9.222 1.00 62.75 92 LEU A O 1
ATOM 726 N N . TRP A 1 93 ? -2.618 1.163 -10.580 1.00 61.41 93 TRP A N 1
ATOM 727 C CA . TRP A 1 93 ? -1.822 0.714 -11.708 1.00 61.41 93 TRP A CA 1
ATOM 728 C C . TRP A 1 93 ? -1.276 1.878 -12.544 1.00 61.41 93 TRP A C 1
ATOM 730 O O . TRP A 1 93 ? -0.153 1.801 -13.048 1.00 61.41 93 TRP A O 1
ATOM 740 N N . GLU A 1 94 ? -2.005 2.993 -12.611 1.00 59.66 94 GLU A N 1
ATOM 741 C CA . GLU A 1 94 ? -1.567 4.231 -13.272 1.00 59.66 94 GLU A CA 1
ATOM 742 C C . GLU A 1 94 ? -0.539 5.009 -12.436 1.00 59.66 94 GLU A C 1
ATOM 744 O O . GLU A 1 94 ? 0.354 5.671 -12.977 1.00 59.66 94 GLU A O 1
ATOM 749 N N . LEU A 1 95 ? -0.579 4.857 -11.106 1.00 62.75 95 LEU A N 1
ATOM 750 C CA . LEU A 1 95 ? 0.485 5.344 -10.219 1.00 62.75 95 LEU A CA 1
ATOM 751 C C . LEU A 1 95 ? 1.826 4.659 -10.491 1.00 62.75 95 LEU A C 1
ATOM 753 O O . LEU A 1 95 ? 2.867 5.163 -10.082 1.00 62.75 95 LEU A O 1
ATOM 757 N N . ASP A 1 96 ? 1.821 3.534 -11.200 1.00 61.47 96 ASP A N 1
ATOM 758 C CA . ASP A 1 96 ? 2.999 2.760 -11.550 1.00 61.47 96 ASP A CA 1
ATOM 759 C C . ASP A 1 96 ? 3.544 3.037 -12.954 1.00 61.47 96 ASP A C 1
ATOM 761 O O . ASP A 1 96 ? 4.235 2.208 -13.550 1.00 61.47 96 ASP A O 1
ATOM 765 N N . THR A 1 97 ? 3.350 4.253 -13.452 1.00 58.94 97 THR A N 1
ATOM 766 C CA . THR A 1 97 ? 3.968 4.768 -14.684 1.00 58.94 97 THR A CA 1
ATOM 767 C C . THR A 1 97 ? 5.438 5.161 -14.490 1.00 58.94 97 THR A C 1
ATOM 769 O O . THR A 1 97 ? 5.935 5.264 -13.364 1.00 58.94 97 THR A O 1
ATOM 772 N N . TYR A 1 98 ? 6.194 5.325 -15.586 1.00 52.03 98 TYR A N 1
ATOM 773 C CA . TYR A 1 98 ? 7.595 5.779 -15.521 1.00 52.03 98 TYR A CA 1
ATOM 774 C C . TYR A 1 98 ? 7.754 7.210 -14.999 1.00 52.03 98 TYR A C 1
ATOM 776 O O . TYR A 1 98 ? 8.817 7.566 -14.498 1.00 52.03 98 TYR A O 1
ATOM 784 N N . GLU A 1 99 ? 6.683 7.994 -15.075 1.00 54.94 99 GLU A N 1
ATOM 785 C CA . GLU A 1 99 ? 6.615 9.383 -14.621 1.00 54.94 99 GLU A CA 1
ATOM 786 C C . GLU A 1 99 ? 6.437 9.487 -13.101 1.00 54.94 99 GLU A C 1
ATOM 788 O O . GLU A 1 99 ? 6.760 10.510 -12.494 1.00 54.94 99 GLU A O 1
ATOM 793 N N . CYS A 1 100 ? 5.967 8.416 -12.454 1.00 65.31 100 CYS A N 1
ATOM 794 C CA . CYS A 1 100 ? 5.761 8.400 -11.016 1.00 65.31 100 CYS A CA 1
ATOM 795 C C . CYS A 1 100 ? 7.047 7.996 -10.273 1.00 65.31 100 CYS A C 1
ATOM 797 O O . CYS A 1 100 ? 7.388 6.816 -10.136 1.00 65.31 100 CYS A O 1
ATOM 799 N N . ASP A 1 101 ? 7.769 9.010 -9.792 1.00 69.75 101 ASP A N 1
ATOM 800 C CA . ASP A 1 101 ? 8.955 8.876 -8.938 1.00 69.75 101 ASP A CA 1
ATOM 801 C C . ASP A 1 101 ? 8.613 8.153 -7.615 1.00 69.75 101 ASP A C 1
ATOM 803 O O . ASP A 1 101 ? 7.572 8.397 -6.998 1.00 69.75 101 ASP A O 1
ATOM 807 N N . THR A 1 102 ? 9.529 7.313 -7.125 1.00 74.44 102 THR A N 1
ATOM 808 C CA . THR A 1 102 ? 9.530 6.705 -5.783 1.00 74.44 102 THR A CA 1
ATOM 809 C C . THR A 1 102 ? 9.150 7.698 -4.678 1.00 74.44 102 THR A C 1
ATOM 811 O O . THR A 1 102 ? 8.434 7.340 -3.740 1.00 74.44 102 THR A O 1
ATOM 814 N N . ARG A 1 103 ? 9.565 8.969 -4.784 1.00 76.06 103 ARG A N 1
ATOM 815 C CA . ARG A 1 103 ? 9.166 10.031 -3.838 1.00 76.06 103 ARG A CA 1
ATOM 816 C C . ARG A 1 103 ? 7.650 10.266 -3.801 1.00 76.06 103 ARG A C 1
ATOM 818 O O . ARG A 1 103 ? 7.099 10.445 -2.713 1.00 76.06 103 ARG A O 1
ATOM 825 N N . ASN A 1 104 ? 6.972 10.232 -4.949 1.00 78.50 104 ASN A N 1
ATOM 826 C CA . ASN A 1 104 ? 5.518 10.387 -5.032 1.00 78.50 104 ASN A CA 1
ATOM 827 C C . ASN A 1 104 ? 4.797 9.171 -4.445 1.00 78.50 104 ASN A C 1
ATOM 829 O O . ASN A 1 104 ? 3.886 9.343 -3.639 1.00 78.50 104 ASN A O 1
ATOM 833 N N . LEU A 1 105 ? 5.263 7.957 -4.746 1.00 80.88 105 LEU A N 1
ATOM 834 C CA . LEU A 1 105 ? 4.701 6.723 -4.183 1.00 80.88 105 LEU A CA 1
ATOM 835 C C . LEU A 1 105 ? 4.781 6.715 -2.654 1.00 80.88 105 LEU A C 1
ATOM 837 O O . LEU A 1 105 ? 3.777 6.500 -1.976 1.00 80.88 105 LEU A O 1
ATOM 841 N N . ARG A 1 106 ? 5.943 7.076 -2.096 1.00 85.94 106 ARG A N 1
ATOM 842 C CA . ARG A 1 106 ? 6.108 7.241 -0.643 1.00 85.94 106 ARG A CA 1
ATOM 843 C C . ARG A 1 106 ? 5.164 8.299 -0.075 1.00 85.94 106 ARG A C 1
ATOM 845 O O . ARG A 1 106 ? 4.608 8.111 1.007 1.00 85.94 106 ARG A O 1
ATOM 852 N N . ARG A 1 107 ? 4.944 9.408 -0.791 1.00 87.06 107 ARG A N 1
ATOM 853 C CA . ARG A 1 107 ? 3.984 10.446 -0.384 1.00 87.06 107 ARG A CA 1
ATOM 854 C C . ARG A 1 107 ? 2.554 9.903 -0.335 1.00 87.06 107 ARG A C 1
ATOM 856 O O . ARG A 1 107 ? 1.852 10.212 0.628 1.00 87.06 107 ARG A O 1
ATOM 863 N N . TYR A 1 108 ? 2.138 9.093 -1.310 1.00 87.50 108 TYR A N 1
ATOM 864 C CA . TYR A 1 108 ? 0.824 8.445 -1.295 1.00 87.50 108 TYR A CA 1
ATOM 865 C C . TYR A 1 108 ? 0.691 7.453 -0.140 1.00 87.50 108 TYR A C 1
ATOM 867 O O . TYR A 1 108 ? -0.274 7.561 0.613 1.00 87.50 108 TYR A O 1
ATOM 875 N N . CYS A 1 109 ? 1.692 6.595 0.100 1.00 90.38 109 CYS A N 1
ATOM 876 C CA . CYS A 1 109 ? 1.700 5.698 1.263 1.00 90.38 109 CYS A CA 1
ATOM 877 C C . CYS A 1 109 ? 1.540 6.479 2.576 1.00 90.38 109 CYS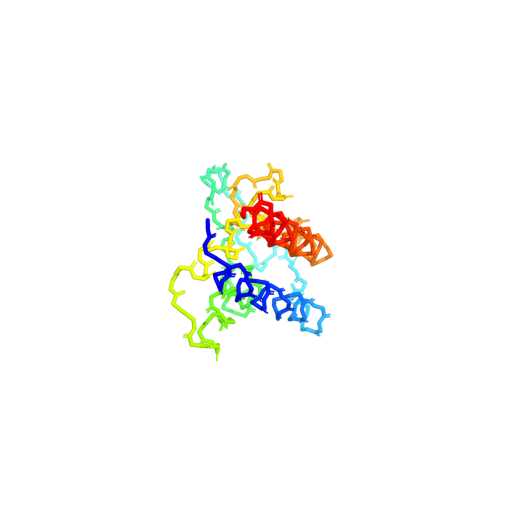 A C 1
ATOM 879 O O . CYS A 1 109 ? 0.698 6.143 3.404 1.00 90.38 109 CYS A O 1
ATOM 881 N N . ARG A 1 110 ? 2.283 7.578 2.760 1.00 92.31 110 ARG A N 1
ATOM 882 C CA . ARG A 1 110 ? 2.184 8.418 3.969 1.00 92.31 110 ARG A CA 1
ATOM 883 C C . ARG A 1 110 ? 0.824 9.079 4.136 1.00 92.31 110 ARG A C 1
ATOM 885 O O . ARG A 1 110 ? 0.323 9.162 5.255 1.00 92.31 110 ARG A O 1
ATOM 89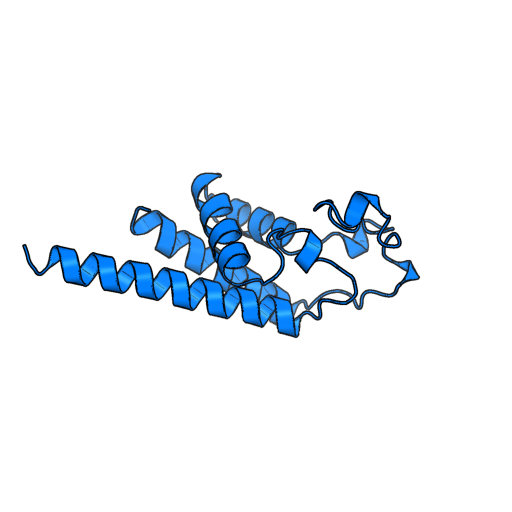2 N N . ARG A 1 111 ? 0.225 9.565 3.047 1.00 92.56 111 ARG A N 1
ATOM 893 C CA . ARG A 1 111 ? -1.135 10.120 3.078 1.00 92.56 111 ARG A CA 1
ATOM 894 C C . ARG A 1 111 ? -2.161 9.044 3.423 1.00 92.56 111 ARG A C 1
ATOM 896 O O . ARG A 1 111 ? -3.020 9.298 4.260 1.00 92.56 111 ARG A O 1
ATOM 903 N N . ALA A 1 112 ? -2.022 7.850 2.851 1.00 92.19 112 ALA A N 1
ATOM 904 C CA . ALA A 1 112 ? -2.900 6.717 3.113 1.00 92.19 112 ALA A CA 1
ATOM 905 C C . ALA A 1 112 ? -2.824 6.291 4.584 1.00 92.19 112 ALA A C 1
ATOM 907 O O . ALA A 1 112 ? -3.855 6.172 5.238 1.00 92.19 112 ALA A O 1
ATOM 908 N N . MET A 1 113 ? -1.611 6.180 5.140 1.00 94.94 113 MET A N 1
ATOM 909 C CA . MET A 1 113 ? -1.400 5.903 6.565 1.00 94.94 113 MET A CA 1
ATOM 910 C C . MET A 1 113 ? -2.068 6.956 7.456 1.00 94.94 113 MET A C 1
ATOM 912 O O . MET A 1 113 ? -2.822 6.600 8.354 1.00 94.94 113 MET A O 1
ATOM 916 N N . LYS A 1 114 ? -1.869 8.253 7.175 1.00 94.06 114 LYS A N 1
ATOM 917 C CA . LYS A 1 114 ? -2.532 9.337 7.924 1.00 94.06 114 LYS A CA 1
ATOM 918 C C . LYS A 1 114 ? -4.056 9.270 7.825 1.00 94.06 114 LYS A C 1
ATOM 920 O O . LYS A 1 114 ? -4.744 9.539 8.805 1.00 94.06 114 LYS A O 1
ATOM 925 N N . HIS A 1 115 ? -4.584 8.933 6.652 1.00 91.44 115 HIS A N 1
ATOM 926 C CA . HIS A 1 115 ? -6.020 8.798 6.445 1.00 91.44 115 HIS A CA 1
ATOM 927 C C . HIS A 1 115 ? -6.600 7.638 7.261 1.00 91.44 115 HIS A C 1
ATOM 929 O O . HIS A 1 115 ? -7.587 7.826 7.967 1.00 91.44 115 HIS A O 1
ATOM 935 N N . LEU A 1 116 ? -5.962 6.466 7.212 1.00 92.44 116 LEU A N 1
ATOM 936 C CA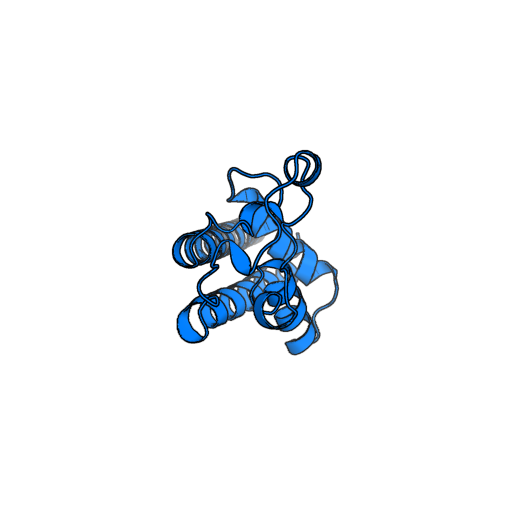 . LEU A 1 116 ? -6.353 5.299 8.004 1.00 92.44 116 LEU A CA 1
ATOM 937 C C . LEU A 1 116 ? -6.248 5.575 9.508 1.00 92.44 116 LEU A C 1
ATOM 939 O O . LEU A 1 116 ? -7.168 5.228 10.244 1.00 92.44 116 LEU A O 1
ATOM 943 N N . GLN A 1 117 ? -5.190 6.261 9.952 1.00 93.06 117 GLN A N 1
ATOM 944 C CA . GLN A 1 117 ? -5.038 6.661 11.351 1.00 93.06 117 GLN A CA 1
ATOM 945 C C . GLN A 1 117 ? -6.183 7.578 11.793 1.00 93.06 117 GLN A C 1
ATOM 947 O O . GLN A 1 117 ? -6.845 7.301 12.782 1.00 93.06 117 GLN A O 1
ATOM 952 N N . LYS A 1 118 ? -6.526 8.595 10.991 1.00 89.88 118 LYS A N 1
ATOM 953 C CA . LYS A 1 118 ? -7.673 9.467 11.283 1.00 89.88 118 LYS A CA 1
ATOM 954 C C . LYS A 1 118 ? -8.993 8.689 11.369 1.00 89.88 118 LYS A C 1
ATOM 956 O O . LYS A 1 118 ? -9.870 9.051 12.149 1.00 89.88 118 LYS A O 1
ATOM 961 N N . GLN A 1 119 ? -9.170 7.642 10.560 1.00 87.12 119 GLN A N 1
ATOM 962 C CA . GLN A 1 119 ? -10.353 6.782 10.659 1.00 87.12 119 GLN A CA 1
ATOM 963 C C . GLN A 1 119 ? -10.380 5.973 11.962 1.00 87.12 119 GLN A C 1
ATOM 965 O O . GLN A 1 119 ? -11.461 5.797 12.522 1.00 87.12 119 GLN A O 1
ATOM 970 N N . LEU A 1 120 ? -9.223 5.505 12.440 1.00 88.56 120 LEU A N 1
ATOM 971 C CA . LEU A 1 120 ? -9.092 4.826 13.731 1.00 88.56 120 LEU A CA 1
ATOM 972 C C . LEU A 1 120 ? -9.429 5.771 14.887 1.00 88.56 120 LEU A C 1
ATOM 974 O O . LEU A 1 120 ? -10.311 5.448 15.679 1.00 88.56 120 LEU A O 1
ATOM 978 N N . ASP A 1 121 ? -8.825 6.958 14.914 1.00 87.06 121 ASP A N 1
ATOM 979 C CA . ASP A 1 121 ? -9.038 7.952 15.973 1.00 87.06 121 ASP A CA 1
ATOM 980 C C . ASP A 1 121 ? -10.521 8.376 16.042 1.00 87.06 121 ASP A C 1
ATOM 982 O O . ASP A 1 121 ? -11.132 8.435 17.108 1.00 87.06 121 ASP A O 1
ATOM 986 N N . ASN A 1 122 ? -11.162 8.589 14.885 1.00 83.50 122 ASN A N 1
ATOM 987 C CA . ASN A 1 122 ? -12.592 8.909 14.819 1.00 83.50 122 ASN A CA 1
ATOM 988 C C . ASN A 1 122 ? -13.494 7.759 15.297 1.00 83.50 122 ASN A C 1
ATOM 990 O O . ASN A 1 122 ? -14.591 8.007 15.801 1.00 83.50 122 ASN A O 1
ATOM 994 N N . ALA A 1 123 ? -13.080 6.506 15.092 1.00 78.56 123 ALA A N 1
ATOM 995 C CA . ALA A 1 123 ? -13.821 5.346 15.575 1.00 78.56 123 ALA A CA 1
ATOM 996 C C . ALA A 1 123 ? -13.692 5.195 17.100 1.00 78.56 123 ALA A C 1
ATOM 998 O O . ALA A 1 123 ? -14.683 4.873 17.753 1.00 78.56 123 ALA A O 1
ATOM 999 N N . GLU A 1 124 ? -12.516 5.487 17.665 1.00 73.75 124 GLU A N 1
ATOM 1000 C CA . GLU A 1 124 ? -12.289 5.515 19.117 1.00 73.75 124 GLU A CA 1
ATOM 1001 C C . GLU A 1 124 ? -13.142 6.582 19.804 1.00 73.75 124 GLU A C 1
ATOM 1003 O O . GLU A 1 124 ? -13.870 6.271 20.747 1.00 73.75 124 GLU A O 1
ATOM 1008 N N . LEU A 1 125 ? -13.142 7.814 19.285 1.00 69.31 125 LEU A N 1
ATOM 1009 C CA . LEU A 1 125 ? -13.938 8.912 19.847 1.00 69.31 125 LEU A CA 1
ATOM 1010 C C . LEU A 1 125 ? -15.437 8.583 19.897 1.00 69.31 125 LEU A C 1
ATOM 1012 O O . LEU A 1 125 ? -16.112 8.909 20.869 1.00 69.31 125 LEU A O 1
ATOM 1016 N N . ARG A 1 126 ? -15.962 7.888 18.879 1.00 67.69 126 ARG A N 1
ATOM 1017 C CA . ARG A 1 126 ? -17.366 7.442 18.852 1.00 67.69 126 ARG A CA 1
ATOM 1018 C C . ARG A 1 126 ? -17.669 6.333 19.856 1.00 67.69 126 ARG A C 1
ATOM 1020 O O . ARG A 1 126 ? -18.806 6.244 20.293 1.00 67.69 126 ARG A O 1
ATOM 1027 N N . SER A 1 127 ? -16.688 5.501 20.201 1.00 65.12 127 SER A N 1
ATOM 1028 C CA . SER A 1 127 ? -16.865 4.427 21.189 1.00 65.12 127 SER A CA 1
ATOM 1029 C C . SER A 1 127 ? -16.845 4.914 22.639 1.00 65.12 127 SER A C 1
ATOM 1031 O O . SER A 1 127 ? -17.356 4.218 23.502 1.00 65.12 127 SER A O 1
ATOM 1033 N N . ILE A 1 128 ? -16.270 6.095 22.893 1.00 60.22 128 ILE A N 1
ATOM 1034 C CA . ILE A 1 128 ? -16.211 6.729 24.221 1.00 60.22 128 ILE A CA 1
ATOM 1035 C C . ILE A 1 128 ? -17.453 7.599 24.482 1.00 60.22 128 ILE A C 1
ATOM 1037 O O . ILE A 1 128 ? -17.824 7.827 25.627 1.00 60.22 128 ILE A O 1
ATOM 1041 N N . ALA A 1 129 ? -18.092 8.106 23.425 1.00 55.59 129 ALA A N 1
ATOM 1042 C CA . ALA A 1 129 ? -19.271 8.969 23.512 1.00 55.59 129 ALA A CA 1
ATOM 1043 C C . ALA A 1 129 ? -20.606 8.211 23.717 1.00 55.59 129 ALA A C 1
ATOM 1045 O O . ALA A 1 129 ? -21.666 8.828 23.601 1.00 55.59 129 ALA A O 1
ATOM 1046 N N . ILE A 1 130 ? -20.555 6.899 23.971 1.00 50.16 130 ILE A N 1
ATOM 1047 C CA . ILE A 1 130 ? -21.690 5.995 24.236 1.00 50.16 130 ILE A CA 1
ATOM 1048 C C . ILE A 1 130 ? -21.506 5.426 25.640 1.00 50.16 130 ILE A C 1
ATOM 1050 O O . ILE A 1 130 ? -22.509 5.393 26.383 1.00 50.16 130 ILE A O 1
#